Protein AF-A0AAW4WF00-F1 (afdb_monomer)

Solvent-accessible surface area (backbone atoms only — not comparable to full-atom values): 4649 Å² total; per-residue (Å²): 136,89,58,90,92,61,79,47,70,44,78,46,80,48,76,37,79,68,97,69,81,74,60,66,78,51,49,62,57,51,52,50,52,49,32,71,76,74,43,89,71,80,66,50,76,43,80,36,71,40,82,46,59,90,86,49,89,81,46,62,47,63,52,47,51,55,51,64,74,74,105

Secondary structure (DSSP, 8-state):
---TT--EEEEEEEEESSS--TTGGGHHHHHHHHHHHH-S--EEEEEEEEE--TT-TT-HHHHHHHHHHH-

Sequence (71 aa):
MVIAGTINRVAFYCRVNHRDRDYEKYLDDVMRCLEEEYGKQKWDLQIFFEEASGADPNRKEFNRLKAEIAA

Foldseek 3Di:
DDDPPDAAEDEAEEEAQDDDPPCVVCVVVVVVVCCVPVNDDHYRYHYQYDNDDPPDPPTPSVVVVVVVVVD

Mean predicted aligned error: 7.3 Å

Structure (mmCIF, N/CA/C/O backbone):
data_AF-A0AAW4WF00-F1
#
_entry.id   AF-A0AAW4WF00-F1
#
loop_
_atom_site.group_PDB
_atom_site.id
_atom_site.type_symbol
_atom_site.label_atom_id
_atom_site.label_alt_id
_atom_site.label_comp_id
_atom_site.label_asym_id
_atom_site.label_entity_id
_atom_site.label_seq_id
_atom_site.pdbx_PDB_ins_code
_atom_site.Cartn_x
_atom_site.Cartn_y
_atom_site.Cartn_z
_atom_site.occupancy
_atom_site.B_iso_or_equiv
_atom_site.auth_seq_id
_atom_site.auth_comp_id
_atom_site.auth_asym_id
_atom_site.auth_atom_id
_atom_site.pdbx_PDB_model_num
ATOM 1 N N . MET A 1 1 ? -16.053 6.572 9.053 1.00 39.78 1 MET A N 1
ATOM 2 C CA . MET A 1 1 ? -16.874 5.871 10.067 1.00 39.78 1 MET A CA 1
ATOM 3 C C . MET A 1 1 ? -16.026 4.748 10.644 1.00 39.78 1 MET A C 1
ATOM 5 O O . MET A 1 1 ? -15.748 3.806 9.921 1.00 39.78 1 MET A O 1
ATOM 9 N N . VAL A 1 2 ? -15.546 4.879 11.884 1.00 47.59 2 VAL A N 1
ATOM 10 C CA . VAL A 1 2 ? -14.728 3.850 12.553 1.00 47.59 2 VAL A CA 1
ATOM 11 C C . VAL A 1 2 ? -15.673 2.936 13.324 1.00 47.59 2 VAL A C 1
ATOM 13 O O . VAL A 1 2 ? -16.311 3.373 14.280 1.00 47.59 2 VAL A O 1
ATOM 16 N N . ILE A 1 3 ? -15.822 1.691 12.876 1.00 54.25 3 ILE A N 1
ATOM 17 C CA . ILE A 1 3 ? -16.671 0.697 13.540 1.00 54.25 3 ILE A CA 1
ATOM 18 C C . ILE A 1 3 ? -15.806 -0.036 14.567 1.00 54.25 3 ILE A C 1
ATOM 20 O O . ILE A 1 3 ? -14.850 -0.723 14.202 1.00 54.25 3 ILE A O 1
ATOM 24 N N . ALA A 1 4 ? -16.126 0.112 15.854 1.00 44.06 4 ALA A N 1
ATOM 25 C CA . ALA A 1 4 ? -15.424 -0.576 16.935 1.00 44.06 4 ALA A CA 1
ATOM 26 C C . ALA A 1 4 ? -15.406 -2.099 16.691 1.00 44.06 4 ALA A C 1
ATOM 28 O O . ALA A 1 4 ? -16.451 -2.707 16.476 1.00 44.06 4 ALA A O 1
ATOM 29 N N . GLY A 1 5 ? -14.211 -2.700 16.693 1.00 57.53 5 GLY A N 1
ATOM 30 C CA . GLY A 1 5 ? -13.993 -4.122 16.384 1.00 57.53 5 GLY A CA 1
ATOM 31 C C . GLY A 1 5 ? -13.494 -4.407 14.962 1.00 57.53 5 GLY A C 1
ATOM 32 O O . GLY A 1 5 ? -13.064 -5.524 14.692 1.00 57.53 5 GLY A O 1
ATOM 33 N N . THR A 1 6 ? -13.479 -3.406 14.076 1.00 63.12 6 THR A N 1
ATOM 34 C CA . THR A 1 6 ? -12.898 -3.532 12.730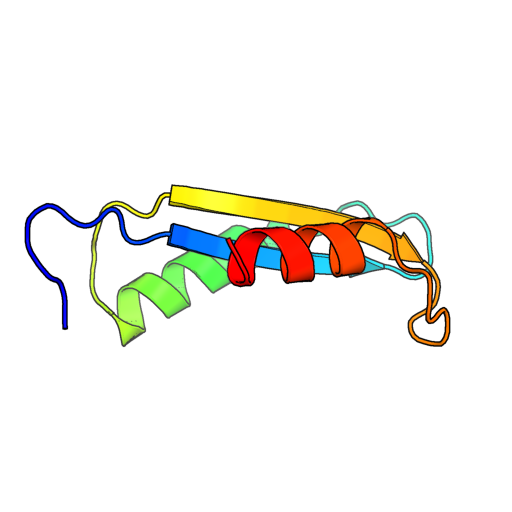 1.00 63.12 6 THR A CA 1
ATOM 35 C C . THR A 1 6 ? -11.477 -2.974 12.740 1.00 63.12 6 THR A C 1
ATOM 37 O O . THR A 1 6 ? -11.262 -1.822 13.114 1.00 63.12 6 THR A O 1
ATOM 40 N N . ILE A 1 7 ? -10.491 -3.789 12.356 1.00 69.12 7 ILE A N 1
ATOM 41 C CA . ILE A 1 7 ? -9.125 -3.310 12.114 1.00 69.12 7 ILE A CA 1
ATOM 42 C C . ILE A 1 7 ? -9.175 -2.429 10.866 1.00 69.12 7 ILE A C 1
ATOM 44 O O . ILE A 1 7 ? -9.565 -2.903 9.799 1.00 69.12 7 ILE A O 1
ATOM 48 N N . ASN A 1 8 ? -8.790 -1.159 10.991 1.00 74.44 8 ASN A N 1
ATOM 49 C CA . ASN A 1 8 ? -8.675 -0.274 9.840 1.00 74.44 8 ASN A CA 1
ATOM 50 C C . ASN A 1 8 ? -7.423 -0.676 9.051 1.00 74.44 8 ASN A C 1
ATOM 52 O O . ASN A 1 8 ? -6.304 -0.311 9.415 1.00 74.44 8 ASN A O 1
ATOM 56 N N . ARG A 1 9 ? -7.615 -1.497 8.016 1.00 81.25 9 ARG A N 1
ATOM 57 C CA . ARG A 1 9 ? -6.535 -1.949 7.136 1.00 81.25 9 ARG A CA 1
ATOM 58 C C . ARG A 1 9 ? -6.273 -0.902 6.067 1.00 81.25 9 ARG A C 1
ATOM 60 O O . ARG A 1 9 ? -7.213 -0.379 5.470 1.00 81.25 9 ARG A O 1
ATOM 67 N N . VAL A 1 10 ? -5.003 -0.628 5.813 1.00 83.56 10 VAL A N 1
ATOM 68 C CA . VAL A 1 10 ? -4.560 0.248 4.729 1.00 83.56 10 VAL A CA 1
ATOM 69 C C . VAL A 1 10 ? -3.508 -0.494 3.929 1.00 83.56 10 VAL A C 1
ATOM 71 O O . VAL A 1 10 ? -2.563 -1.038 4.490 1.00 83.56 10 VAL A O 1
ATOM 74 N N . ALA A 1 11 ? -3.664 -0.494 2.610 1.00 86.31 11 ALA A N 1
ATOM 75 C CA . ALA A 1 11 ? -2.669 -1.024 1.697 1.00 86.31 11 ALA A CA 1
ATOM 76 C C . ALA A 1 11 ? -1.960 0.129 0.978 1.00 86.31 11 ALA A C 1
ATOM 78 O O . ALA A 1 11 ? -2.609 0.965 0.349 1.00 86.31 11 ALA A O 1
AT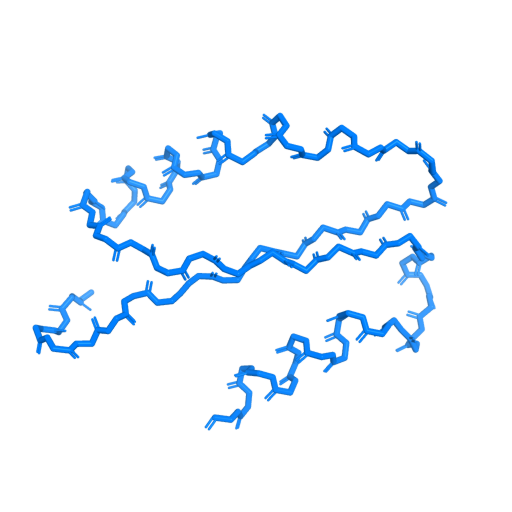OM 79 N N . PHE A 1 12 ? -0.631 0.157 1.042 1.00 85.12 12 PHE A N 1
ATOM 80 C CA . PHE A 1 12 ? 0.200 1.091 0.295 1.00 85.12 12 PHE A CA 1
ATOM 81 C C . PHE A 1 12 ? 0.853 0.377 -0.883 1.00 85.12 12 PHE A C 1
ATOM 83 O O . PHE A 1 12 ? 1.630 -0.555 -0.695 1.00 85.12 12 PHE A O 1
ATOM 90 N N . TYR A 1 13 ? 0.542 0.814 -2.101 1.00 87.00 13 TYR A N 1
ATOM 91 C CA . TYR A 1 13 ? 1.110 0.251 -3.322 1.00 87.00 13 TYR A CA 1
ATOM 92 C C . 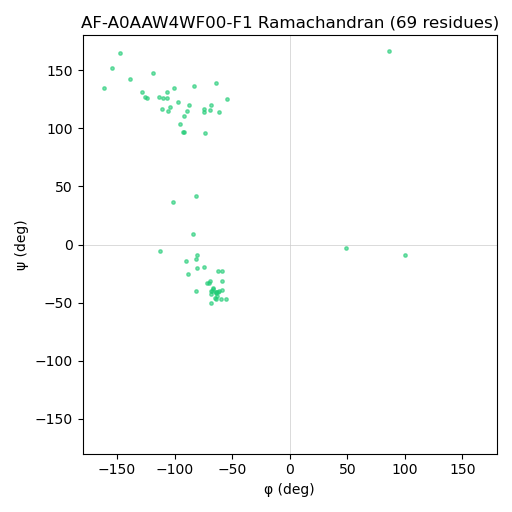TYR A 1 13 ? 2.147 1.192 -3.921 1.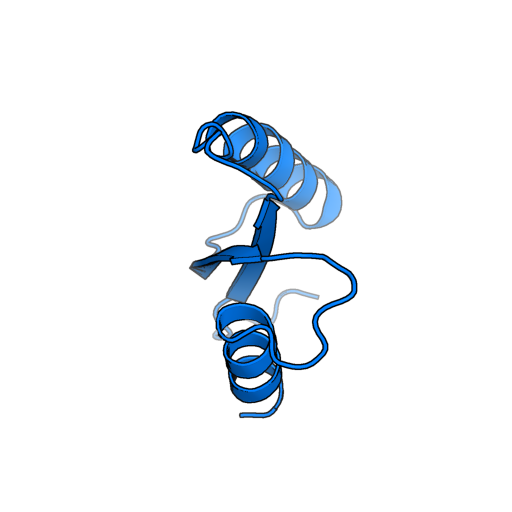00 87.00 13 TYR A C 1
ATOM 94 O O . TYR A 1 13 ? 1.816 2.278 -4.400 1.00 87.00 13 TYR A O 1
ATOM 102 N N . CYS A 1 14 ? 3.400 0.752 -3.937 1.00 84.56 14 CYS A N 1
ATOM 103 C CA . CYS A 1 14 ? 4.506 1.471 -4.541 1.00 84.56 14 CYS A CA 1
ATOM 104 C C . CYS A 1 14 ? 5.030 0.701 -5.758 1.00 84.56 14 CYS A C 1
ATOM 106 O O . CYS A 1 14 ? 5.382 -0.475 -5.674 1.00 84.56 14 CYS A O 1
ATOM 108 N N . ARG A 1 15 ? 5.114 1.390 -6.899 1.00 85.19 15 ARG A N 1
ATOM 109 C CA . ARG A 1 15 ? 5.720 0.855 -8.121 1.00 85.19 15 ARG A CA 1
ATOM 110 C C . ARG A 1 15 ? 6.830 1.776 -8.591 1.00 85.19 15 ARG A C 1
ATOM 112 O O . ARG A 1 15 ? 6.583 2.959 -8.840 1.00 85.19 15 ARG A O 1
ATOM 119 N N . VAL A 1 16 ? 8.012 1.204 -8.789 1.00 81.75 16 VAL A N 1
ATOM 120 C CA . VAL A 1 16 ? 9.193 1.897 -9.310 1.00 81.75 16 VAL A CA 1
ATOM 121 C C . VAL A 1 16 ? 9.644 1.273 -10.629 1.00 81.75 16 VAL A C 1
ATOM 123 O O . VAL A 1 16 ? 9.480 0.078 -10.849 1.00 81.75 16 VAL A O 1
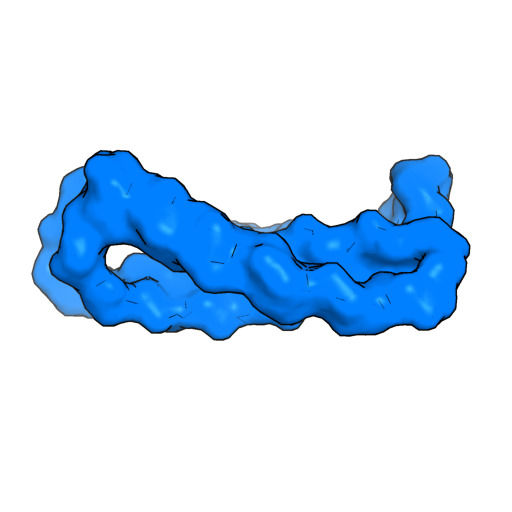ATOM 126 N N . ASN A 1 17 ? 10.194 2.089 -11.531 1.00 75.06 17 ASN A N 1
ATOM 127 C CA . ASN A 1 17 ? 10.664 1.607 -12.834 1.00 75.06 17 ASN A CA 1
ATOM 128 C C . ASN A 1 17 ? 12.126 1.123 -12.797 1.00 75.06 17 ASN A C 1
ATOM 130 O O . ASN A 1 17 ? 12.487 0.304 -13.636 1.00 75.06 17 ASN A O 1
ATOM 134 N N . HIS A 1 18 ? 12.963 1.620 -11.873 1.00 69.31 18 HIS A N 1
ATOM 135 C CA . HIS A 1 18 ? 14.304 1.080 -11.643 1.00 69.31 18 HIS A CA 1
ATOM 136 C C . HIS A 1 18 ? 14.885 1.492 -10.279 1.00 69.31 18 HIS A C 1
ATOM 138 O O . HIS A 1 18 ? 14.836 2.670 -9.933 1.00 69.31 18 HIS A O 1
ATOM 144 N N . ARG A 1 19 ? 15.467 0.513 -9.567 1.00 61.41 19 ARG A N 1
ATOM 145 C CA . ARG A 1 19 ? 16.529 0.578 -8.534 1.00 61.41 19 ARG A CA 1
ATOM 146 C C . ARG A 1 19 ? 16.480 1.558 -7.355 1.00 61.41 19 ARG A C 1
ATOM 148 O O . ARG A 1 19 ? 17.363 1.447 -6.507 1.00 61.41 19 ARG A O 1
ATOM 155 N N . ASP A 1 20 ? 15.503 2.446 -7.242 1.00 60.97 20 ASP A N 1
ATOM 156 C CA . ASP A 1 20 ? 15.405 3.332 -6.082 1.00 60.97 20 ASP A CA 1
ATOM 157 C C . ASP A 1 20 ? 14.443 2.735 -5.046 1.00 60.97 20 ASP A C 1
ATOM 159 O O . ASP A 1 20 ? 13.225 2.715 -5.228 1.00 60.97 20 ASP A O 1
ATOM 163 N N . ARG A 1 21 ? 15.016 2.166 -3.978 1.00 63.66 21 ARG A N 1
ATOM 164 C CA . ARG A 1 21 ? 14.280 1.587 -2.837 1.00 63.66 21 ARG A CA 1
ATOM 165 C C . ARG A 1 21 ? 13.890 2.636 -1.797 1.00 63.66 21 ARG A C 1
ATOM 167 O O . ARG A 1 21 ? 13.420 2.284 -0.724 1.00 63.66 21 ARG A O 1
ATOM 174 N N . ASP A 1 22 ? 14.067 3.913 -2.101 1.00 73.38 22 ASP A N 1
ATOM 175 C CA . ASP A 1 22 ? 13.817 5.009 -1.173 1.00 73.38 22 ASP A CA 1
ATOM 176 C C . ASP A 1 22 ? 12.322 5.377 -1.098 1.00 73.38 22 ASP A C 1
ATOM 178 O O . ASP A 1 22 ? 11.951 6.545 -1.143 1.00 73.38 22 ASP A O 1
ATOM 182 N N . TYR A 1 23 ? 11.428 4.379 -1.066 1.00 72.62 23 TYR A N 1
ATOM 183 C CA . TYR A 1 23 ? 9.986 4.612 -0.921 1.00 72.62 23 TYR A CA 1
ATOM 184 C C . TYR A 1 23 ? 9.585 4.857 0.536 1.00 72.62 23 TYR A C 1
ATOM 186 O O . TYR A 1 23 ? 8.528 5.433 0.789 1.00 72.62 23 TYR A O 1
ATOM 194 N N . GLU A 1 24 ? 10.424 4.436 1.486 1.00 76.69 24 GLU A N 1
ATOM 195 C CA . GLU A 1 24 ? 10.184 4.607 2.920 1.00 76.69 24 GLU A CA 1
ATOM 196 C C . GLU A 1 24 ? 10.027 6.084 3.295 1.00 76.69 24 GLU A C 1
ATOM 198 O O . GLU A 1 24 ? 9.193 6.407 4.136 1.00 76.69 24 GLU A O 1
ATOM 203 N N . LYS A 1 25 ? 10.705 6.995 2.581 1.00 82.00 25 LYS A N 1
ATOM 204 C CA . LYS A 1 25 ? 10.560 8.446 2.781 1.00 82.00 25 LYS A CA 1
ATOM 205 C C . LYS A 1 25 ? 9.140 8.974 2.575 1.00 82.00 25 LYS A C 1
ATOM 207 O O . LYS A 1 25 ? 8.819 10.045 3.069 1.00 82.00 25 LYS A O 1
ATOM 212 N N . TYR A 1 26 ? 8.303 8.253 1.827 1.00 78.06 26 TYR A N 1
ATOM 213 C CA . TYR A 1 26 ? 6.915 8.645 1.589 1.00 78.06 26 TYR A CA 1
ATOM 214 C C . TYR A 1 26 ? 5.957 8.080 2.640 1.00 78.06 26 TYR A C 1
ATOM 216 O O . TYR A 1 26 ? 4.818 8.532 2.716 1.00 78.06 26 TYR A O 1
ATOM 224 N N . LEU A 1 27 ? 6.383 7.099 3.444 1.00 81.19 27 LEU A N 1
ATOM 225 C CA . LEU A 1 27 ? 5.503 6.444 4.412 1.00 81.19 27 LEU A CA 1
ATOM 226 C C . LEU A 1 27 ? 5.091 7.399 5.534 1.00 81.19 27 LEU A C 1
ATOM 228 O O . LEU A 1 27 ? 3.919 7.414 5.899 1.00 81.19 27 LEU A O 1
ATOM 232 N N . ASP A 1 28 ? 6.010 8.232 6.024 1.00 84.50 28 ASP A N 1
ATOM 233 C CA . ASP A 1 28 ? 5.716 9.201 7.087 1.00 84.50 28 ASP A CA 1
ATOM 234 C C . ASP A 1 28 ? 4.677 10.239 6.643 1.00 84.50 28 ASP A C 1
ATOM 236 O O . ASP A 1 28 ? 3.715 10.513 7.363 1.00 84.50 28 ASP A O 1
ATOM 240 N N . ASP A 1 29 ? 4.824 10.772 5.426 1.00 85.94 29 ASP A N 1
ATOM 241 C CA . ASP A 1 29 ? 3.867 11.721 4.855 1.00 85.94 29 ASP A CA 1
ATOM 242 C C . ASP A 1 29 ? 2.492 11.072 4.640 1.00 85.94 29 ASP A C 1
ATOM 244 O O . ASP A 1 29 ? 1.467 11.681 4.948 1.00 85.94 29 ASP A O 1
ATOM 248 N N . VAL A 1 30 ? 2.457 9.823 4.167 1.00 81.88 30 VAL A N 1
ATOM 249 C CA . VAL A 1 30 ? 1.213 9.063 3.964 1.00 81.88 30 VAL A CA 1
ATOM 250 C C . VAL A 1 30 ? 0.511 8.798 5.291 1.00 81.88 30 VAL A C 1
ATOM 252 O O . VAL A 1 30 ? -0.695 9.020 5.394 1.00 81.88 30 VAL A O 1
ATOM 255 N N . MET A 1 31 ? 1.247 8.369 6.318 1.00 82.81 31 MET A N 1
ATOM 256 C CA . MET A 1 31 ? 0.683 8.161 7.650 1.00 82.81 31 MET A CA 1
ATOM 257 C C . MET A 1 31 ? 0.144 9.467 8.230 1.00 82.81 31 MET A C 1
ATOM 259 O O . MET A 1 31 ? -0.960 9.471 8.772 1.00 82.81 31 MET A O 1
ATOM 263 N N . ARG A 1 32 ? 0.856 10.588 8.050 1.00 88.00 32 ARG A N 1
ATOM 264 C CA . ARG A 1 32 ? 0.362 11.908 8.461 1.00 88.00 32 ARG A CA 1
ATOM 265 C C . ARG A 1 32 ? -0.942 12.269 7.749 1.00 88.00 32 ARG A C 1
ATOM 267 O O . ARG A 1 32 ? -1.888 12.661 8.420 1.00 88.00 32 ARG A O 1
ATOM 274 N N . CYS A 1 33 ? -1.029 12.092 6.430 1.00 86.12 33 CYS A N 1
ATOM 275 C CA . CYS A 1 33 ? -2.263 12.362 5.686 1.00 86.12 33 CYS A CA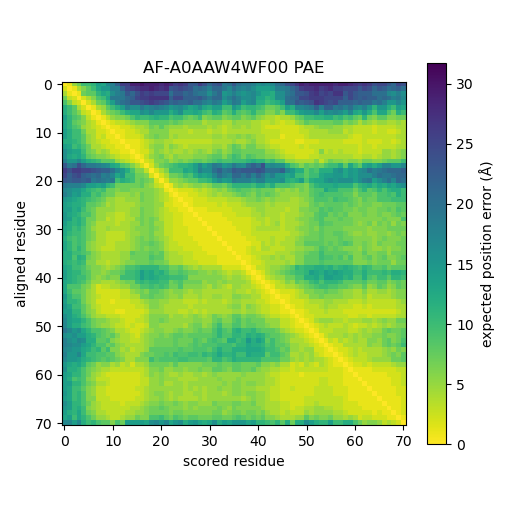 1
ATOM 276 C C . CYS A 1 33 ? -3.432 11.481 6.155 1.00 86.12 33 CYS A C 1
ATOM 278 O O . CYS A 1 33 ? -4.548 11.973 6.306 1.00 86.12 33 CYS A O 1
ATOM 280 N N . LEU A 1 34 ? -3.182 10.199 6.444 1.00 83.31 34 LEU A N 1
ATOM 281 C CA . LEU A 1 34 ? -4.203 9.294 6.982 1.00 83.31 34 LEU A CA 1
ATOM 282 C C . LEU A 1 34 ? -4.684 9.734 8.370 1.00 83.31 34 LEU A C 1
ATOM 284 O O . LEU A 1 34 ? -5.883 9.692 8.645 1.00 83.31 34 LEU A O 1
ATOM 288 N N . GLU A 1 35 ? -3.769 10.170 9.238 1.00 85.62 35 GLU A N 1
ATOM 289 C CA . GLU A 1 35 ? -4.119 10.714 10.552 1.00 85.62 35 GLU A CA 1
ATOM 290 C C . GLU A 1 35 ? -4.887 12.039 10.460 1.00 85.62 35 GLU A C 1
ATOM 292 O O . GLU A 1 35 ? -5.797 12.262 11.257 1.00 85.62 35 GLU A O 1
ATOM 297 N N . GLU A 1 36 ? -4.545 12.914 9.514 1.00 88.19 36 GLU A N 1
ATOM 298 C CA . GLU A 1 36 ? -5.235 14.192 9.298 1.00 88.19 36 GLU A CA 1
ATOM 299 C C . GLU A 1 36 ? -6.661 13.993 8.767 1.00 88.19 36 GLU A C 1
ATOM 301 O O . GLU A 1 36 ? -7.589 14.650 9.237 1.00 88.19 36 GLU A O 1
ATOM 306 N N . GLU A 1 37 ? -6.854 13.076 7.816 1.00 86.12 37 GLU A N 1
ATOM 307 C CA . GLU A 1 37 ? -8.147 12.865 7.156 1.00 86.12 37 GLU A CA 1
ATOM 308 C C . GLU A 1 37 ? -9.103 11.988 7.981 1.00 86.12 37 GLU A C 1
ATOM 310 O O . GLU A 1 37 ? -10.301 12.269 8.064 1.00 86.12 37 GLU A O 1
ATOM 315 N N . TYR A 1 38 ? -8.585 10.938 8.623 1.00 82.81 38 TYR A N 1
ATOM 316 C CA . TYR A 1 38 ? -9.400 9.936 9.321 1.00 82.81 38 TYR A CA 1
ATOM 317 C C . TYR A 1 38 ? -9.220 9.947 10.844 1.00 82.81 38 TYR A C 1
ATOM 319 O O . TYR A 1 38 ? -9.956 9.255 11.553 1.00 82.81 38 TYR A O 1
ATOM 327 N N . GLY A 1 39 ? -8.289 10.751 11.361 1.00 82.62 39 GLY A N 1
ATOM 328 C CA . GLY A 1 39 ? -7.949 10.814 12.777 1.00 82.62 39 GLY A CA 1
ATOM 329 C C . GLY A 1 39 ? -6.903 9.778 13.195 1.00 82.62 39 GLY A C 1
ATOM 330 O O . GLY A 1 39 ? -6.603 8.807 12.496 1.00 82.62 39 GLY A O 1
ATOM 331 N N . LYS A 1 40 ? -6.347 9.970 14.395 1.00 80.12 40 LYS A N 1
ATOM 332 C CA . LYS A 1 40 ? -5.388 9.031 14.991 1.00 80.12 40 LYS A CA 1
ATOM 333 C C . LYS A 1 40 ? -6.075 7.727 15.377 1.00 80.12 40 LYS A C 1
ATOM 335 O O . LYS A 1 40 ? -6.896 7.695 16.293 1.00 80.12 40 LYS A O 1
ATOM 340 N N . GLN A 1 41 ? -5.682 6.641 14.722 1.00 77.94 41 GLN A N 1
ATOM 341 C CA . GLN A 1 41 ? -6.166 5.294 15.006 1.00 77.94 41 GLN A CA 1
ATOM 342 C C . GLN A 1 41 ? -5.082 4.247 14.747 1.00 77.94 41 GLN A C 1
ATOM 344 O O . GLN A 1 41 ? -4.065 4.524 14.117 1.00 77.94 41 GLN A O 1
ATOM 349 N N . LYS A 1 42 ? -5.286 3.028 15.257 1.00 77.88 42 LYS A N 1
ATOM 350 C CA . LYS A 1 42 ? -4.409 1.900 14.929 1.00 77.88 42 LYS A CA 1
ATOM 351 C C . LYS A 1 42 ? -4.727 1.432 13.512 1.00 77.88 42 LYS A C 1
ATOM 353 O O . LYS A 1 42 ? -5.828 0.936 13.267 1.00 77.88 42 LYS A O 1
ATOM 358 N N . TRP A 1 43 ? -3.761 1.602 12.621 1.00 80.00 43 TRP A N 1
ATOM 359 C CA . TRP A 1 43 ? -3.814 1.130 11.246 1.00 80.00 43 TRP A CA 1
ATOM 360 C C . TRP A 1 43 ? -3.017 -0.161 11.112 1.00 80.00 43 TRP A C 1
ATOM 362 O O . TRP A 1 43 ? -1.902 -0.256 11.625 1.00 80.00 43 TRP A O 1
ATOM 372 N N . ASP A 1 44 ? -3.585 -1.143 10.423 1.00 83.00 44 ASP A N 1
ATOM 373 C CA . ASP A 1 44 ? -2.836 -2.309 9.959 1.00 83.00 44 ASP A CA 1
ATOM 374 C C . ASP A 1 44 ? -2.349 -2.010 8.541 1.00 83.00 44 ASP A C 1
ATOM 376 O O . ASP A 1 44 ? -3.123 -2.067 7.581 1.00 83.00 44 ASP A O 1
ATOM 380 N N . LEU A 1 45 ? -1.097 -1.553 8.447 1.00 81.69 45 LEU A N 1
ATOM 381 C CA . LEU A 1 45 ? -0.487 -1.132 7.192 1.00 81.69 45 LEU A CA 1
ATOM 382 C C . LEU A 1 45 ? 0.156 -2.331 6.493 1.00 81.69 45 LEU A C 1
ATOM 384 O O . LEU A 1 45 ? 1.113 -2.919 6.993 1.00 81.69 45 LEU A O 1
ATOM 388 N N . GLN A 1 46 ? -0.309 -2.618 5.284 1.00 86.69 46 GLN A N 1
ATOM 389 C CA . GLN A 1 46 ? 0.330 -3.552 4.367 1.00 86.69 46 GLN A CA 1
ATOM 390 C C . GLN A 1 46 ? 1.011 -2.783 3.238 1.00 86.69 46 GLN A C 1
ATOM 392 O O . GLN A 1 46 ? 0.409 -1.913 2.613 1.00 86.69 46 GLN A O 1
ATOM 397 N N . ILE A 1 47 ? 2.268 -3.113 2.951 1.00 85.19 47 ILE A N 1
ATOM 398 C CA . ILE A 1 47 ? 3.043 -2.461 1.893 1.00 85.19 47 ILE A CA 1
ATOM 399 C C . ILE A 1 47 ? 3.256 -3.455 0.752 1.00 85.19 47 ILE A C 1
ATOM 401 O O . ILE A 1 47 ? 3.785 -4.546 0.956 1.00 85.19 47 ILE A O 1
ATOM 405 N N . PHE A 1 48 ? 2.871 -3.048 -0.454 1.00 86.25 48 PHE A N 1
ATOM 406 C CA . PHE A 1 48 ? 3.068 -3.766 -1.706 1.00 86.25 48 PHE A CA 1
ATOM 407 C C . PHE A 1 48 ? 4.081 -2.992 -2.542 1.00 86.25 48 PHE A C 1
ATOM 409 O O . PHE A 1 48 ? 3.824 -1.851 -2.930 1.00 86.25 48 PHE A O 1
ATOM 416 N N . PHE A 1 49 ? 5.232 -3.598 -2.819 1.00 83.12 49 PHE A N 1
ATOM 417 C CA . PHE A 1 49 ? 6.302 -2.955 -3.574 1.00 83.12 49 PHE A CA 1
ATOM 418 C C . PHE A 1 49 ? 6.715 -3.803 -4.767 1.00 83.12 49 PHE A C 1
ATOM 420 O O . PHE A 1 49 ? 7.112 -4.955 -4.599 1.00 83.12 49 PHE A O 1
ATOM 427 N N . GLU A 1 50 ? 6.719 -3.215 -5.962 1.00 85.06 50 GLU A N 1
ATOM 428 C CA . GLU A 1 50 ? 7.282 -3.880 -7.133 1.00 85.06 50 GLU A CA 1
ATOM 429 C C . GLU A 1 50 ? 8.109 -2.965 -8.039 1.00 85.06 50 GLU A C 1
ATOM 431 O O . GLU A 1 50 ? 7.779 -1.802 -8.289 1.00 85.06 50 GLU A O 1
ATOM 436 N N . GLU A 1 51 ? 9.188 -3.542 -8.569 1.00 85.06 51 GLU A N 1
ATOM 437 C CA . GLU A 1 51 ? 9.973 -2.969 -9.657 1.00 85.06 51 GLU A CA 1
ATOM 438 C C . GLU A 1 51 ? 9.424 -3.503 -10.982 1.00 85.06 51 GLU A C 1
ATOM 440 O O . GLU A 1 51 ? 9.729 -4.622 -11.397 1.00 85.06 51 GLU A O 1
ATOM 445 N N . ALA A 1 52 ? 8.556 -2.720 -11.616 1.00 81.81 52 ALA A N 1
ATOM 446 C CA . ALA A 1 52 ? 7.889 -3.100 -12.852 1.00 81.81 52 ALA A CA 1
ATOM 447 C C . ALA A 1 52 ? 7.491 -1.865 -13.661 1.00 81.81 52 ALA A C 1
ATOM 449 O O . ALA A 1 52 ? 7.188 -0.800 -13.117 1.00 81.81 52 ALA A O 1
ATOM 450 N N . SER A 1 53 ? 7.428 -2.023 -14.983 1.00 79.38 53 SER A N 1
ATOM 451 C CA . SER A 1 53 ? 6.871 -0.992 -15.857 1.00 79.38 53 SER A CA 1
ATOM 452 C C . SER A 1 53 ? 5.388 -0.782 -15.550 1.00 79.38 53 SER A C 1
ATOM 454 O O . SER A 1 53 ? 4.631 -1.737 -15.396 1.00 79.38 53 SER A O 1
ATOM 456 N N . GLY A 1 54 ? 4.931 0.473 -15.535 1.00 79.94 54 GLY A N 1
ATOM 457 C CA . GLY A 1 54 ? 3.500 0.778 -15.409 1.00 79.94 54 GLY A CA 1
ATOM 458 C C . GLY A 1 54 ? 2.656 0.244 -16.576 1.00 79.94 54 GLY A C 1
ATOM 459 O O . GLY A 1 54 ? 1.461 0.016 -16.407 1.00 79.94 54 GLY A O 1
ATOM 460 N N . ALA A 1 55 ? 3.284 0.012 -17.734 1.00 83.25 55 ALA A N 1
ATOM 461 C CA . ALA A 1 55 ? 2.646 -0.589 -18.901 1.00 83.25 55 ALA A CA 1
ATOM 462 C C . ALA A 1 55 ? 2.557 -2.122 -18.820 1.00 83.25 55 ALA A C 1
ATOM 464 O O . ALA A 1 55 ? 1.900 -2.721 -19.666 1.00 83.25 55 ALA A O 1
ATOM 465 N N . ASP A 1 56 ? 3.202 -2.758 -17.835 1.00 82.94 56 ASP A N 1
ATOM 466 C CA . ASP A 1 56 ? 3.096 -4.200 -17.632 1.00 82.94 56 ASP A CA 1
ATOM 467 C C . ASP A 1 56 ? 1.726 -4.539 -17.007 1.00 82.94 56 ASP A C 1
ATOM 469 O O . ASP A 1 56 ? 1.422 -4.099 -15.886 1.00 82.94 56 ASP A O 1
ATOM 473 N N . PRO A 1 57 ? 0.859 -5.295 -17.708 1.00 80.19 57 PRO A N 1
ATOM 474 C CA . PRO A 1 57 ? -0.420 -5.725 -17.158 1.00 80.19 57 PRO A CA 1
ATOM 475 C C . PRO A 1 57 ? -0.272 -6.845 -16.111 1.00 80.19 57 PRO A C 1
ATOM 477 O O . PRO A 1 57 ? -1.178 -7.031 -15.299 1.00 80.19 57 PRO A O 1
ATOM 480 N N . ASN A 1 58 ? 0.857 -7.562 -16.085 1.00 86.12 58 ASN A N 1
ATOM 481 C CA . ASN A 1 58 ? 1.119 -8.719 -15.222 1.00 86.12 58 ASN A CA 1
ATOM 482 C C . ASN A 1 58 ? 1.991 -8.386 -14.000 1.00 86.12 58 ASN A C 1
ATOM 484 O O . ASN A 1 58 ? 2.775 -9.205 -13.517 1.00 86.12 58 ASN A O 1
ATOM 488 N N . ARG A 1 59 ? 1.779 -7.192 -13.452 1.00 88.25 59 ARG A N 1
ATOM 489 C CA . ARG A 1 59 ? 2.363 -6.713 -12.197 1.00 88.25 59 ARG A CA 1
ATOM 490 C C . ARG A 1 59 ? 1.942 -7.574 -11.004 1.00 88.25 59 ARG A C 1
ATOM 492 O O . ARG A 1 59 ? 0.757 -7.658 -10.673 1.00 88.25 59 ARG A O 1
ATOM 499 N N . LYS A 1 60 ? 2.906 -8.268 -10.392 1.00 89.06 60 LYS A N 1
ATOM 500 C CA . LYS A 1 60 ? 2.654 -9.338 -9.410 1.00 89.06 60 LYS A CA 1
ATOM 501 C C . LYS A 1 60 ? 2.067 -8.796 -8.116 1.00 89.06 60 LYS A C 1
ATOM 503 O O . LYS A 1 60 ? 1.031 -9.292 -7.677 1.00 89.06 60 LYS A O 1
ATOM 508 N N . GLU A 1 61 ? 2.687 -7.768 -7.545 1.00 89.38 61 GLU A N 1
ATOM 509 C CA . GLU A 1 61 ? 2.220 -7.188 -6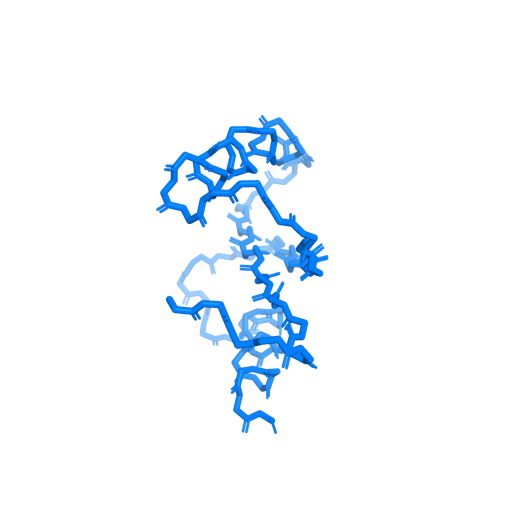.283 1.00 89.38 61 GLU A CA 1
ATOM 510 C C . GLU A 1 61 ? 0.906 -6.434 -6.477 1.00 89.38 61 GLU A C 1
ATOM 512 O O . GLU A 1 61 ? 0.023 -6.511 -5.630 1.00 89.38 61 GLU A O 1
ATOM 517 N N . PHE A 1 62 ? 0.702 -5.808 -7.637 1.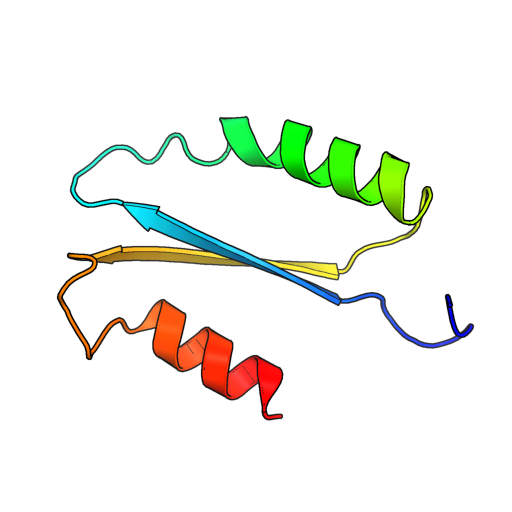00 88.94 62 PHE A N 1
ATOM 518 C CA . PHE A 1 62 ? -0.590 -5.226 -7.987 1.00 88.94 62 PHE A CA 1
ATOM 519 C C . PHE A 1 62 ? -1.696 -6.279 -8.108 1.00 88.94 62 PHE A C 1
ATOM 521 O O . PHE A 1 62 ? -2.827 -6.063 -7.672 1.00 88.94 62 PHE A O 1
ATOM 528 N N . ASN A 1 63 ? -1.395 -7.432 -8.707 1.00 90.44 63 ASN A N 1
ATOM 529 C CA . ASN A 1 63 ? -2.340 -8.542 -8.798 1.00 90.44 63 ASN A CA 1
ATOM 530 C C . ASN A 1 63 ? -2.651 -9.136 -7.422 1.00 90.44 63 ASN A C 1
ATOM 532 O O . ASN A 1 63 ? -3.812 -9.438 -7.147 1.00 90.44 63 ASN A O 1
ATOM 536 N N . ARG A 1 64 ? -1.649 -9.231 -6.546 1.00 90.44 64 ARG A N 1
ATOM 537 C CA . ARG A 1 64 ? -1.832 -9.648 -5.157 1.00 90.44 64 ARG A CA 1
ATOM 538 C C . ARG A 1 64 ? -2.694 -8.658 -4.373 1.00 90.44 64 ARG A C 1
ATOM 540 O O . ARG A 1 64 ? -3.650 -9.087 -3.741 1.00 90.44 64 ARG A O 1
ATOM 547 N N . LEU A 1 65 ? -2.432 -7.356 -4.484 1.00 90.12 65 LEU A N 1
ATOM 548 C CA . LEU A 1 65 ? -3.258 -6.311 -3.873 1.00 90.12 65 LEU A CA 1
ATOM 549 C C . LEU A 1 65 ? -4.724 -6.426 -4.306 1.00 90.12 65 LEU A C 1
ATOM 551 O O . LEU A 1 65 ? -5.623 -6.390 -3.472 1.00 90.12 65 LEU A O 1
ATOM 555 N N . LYS A 1 66 ? -4.977 -6.606 -5.609 1.00 89.56 66 LYS A N 1
ATOM 556 C CA . LYS A 1 66 ? -6.340 -6.811 -6.124 1.00 89.56 66 LYS A CA 1
ATOM 557 C C . LYS A 1 66 ? -7.011 -8.042 -5.508 1.00 89.56 66 LYS A C 1
ATOM 559 O O . LYS A 1 66 ? -8.199 -7.983 -5.212 1.00 89.56 66 LYS A O 1
ATOM 564 N N . ALA A 1 67 ? -6.267 -9.130 -5.310 1.00 88.94 67 ALA A N 1
ATOM 565 C CA . ALA A 1 67 ? -6.783 -10.328 -4.656 1.00 88.94 67 ALA A CA 1
ATOM 566 C C . ALA A 1 67 ? -7.073 -10.099 -3.161 1.00 88.94 67 ALA A C 1
ATOM 568 O O . ALA A 1 67 ? -8.107 -10.551 -2.688 1.00 88.94 67 ALA A O 1
ATOM 569 N N . GLU A 1 68 ? -6.214 -9.369 -2.438 1.00 86.44 68 GLU A N 1
ATOM 570 C CA . GLU A 1 68 ? -6.417 -9.061 -1.010 1.00 86.44 68 GLU A CA 1
ATOM 571 C C . GLU A 1 68 ? -7.589 -8.096 -0.767 1.00 86.44 68 GLU A C 1
ATOM 573 O O . GLU A 1 68 ? -8.266 -8.217 0.245 1.00 86.44 68 GLU A O 1
ATOM 578 N N . ILE A 1 69 ? -7.881 -7.181 -1.700 1.00 84.50 69 ILE A N 1
ATOM 579 C CA . ILE A 1 69 ? -9.078 -6.319 -1.634 1.00 84.50 69 ILE A CA 1
ATOM 580 C C . ILE A 1 69 ? -10.364 -7.114 -1.910 1.00 84.50 69 ILE A C 1
ATOM 582 O O . ILE A 1 69 ? -11.425 -6.773 -1.392 1.00 84.50 69 ILE A O 1
ATOM 586 N N . ALA A 1 70 ? -10.290 -8.135 -2.767 1.00 85.88 70 ALA A N 1
ATOM 587 C CA . ALA A 1 70 ? -11.443 -8.946 -3.152 1.00 85.88 70 ALA A CA 1
ATOM 588 C C . ALA A 1 70 ? -11.798 -10.053 -2.139 1.00 85.88 70 ALA A C 1
ATOM 590 O O . ALA A 1 70 ? -12.857 -10.666 -2.284 1.00 85.88 70 ALA A O 1
ATOM 591 N N . ALA A 1 71 ? -10.914 -10.332 -1.175 1.00 74.88 71 ALA A N 1
ATOM 592 C CA . ALA A 1 71 ? -11.065 -11.358 -0.141 1.00 74.88 71 ALA A CA 1
ATOM 593 C C . ALA A 1 71 ? -11.789 -10.827 1.106 1.00 74.88 71 ALA A C 1
ATOM 595 O O . ALA A 1 71 ? -12.619 -11.588 1.652 1.00 74.88 71 ALA A O 1
#

pLDDT: mean 79.43, std 10.92, range [39.78, 90.44]

Organism: NCBI:txid2981794

Radius of gyration: 14.09 Å; Cα contacts (8 Å, |Δi|>4): 63; chains: 1; bounding box: 33×26×36 Å

InterPro domains:
  IPR036162 Resolvase-like, N-terminal catalytic domain superfamily [G3DSA:3.40.50.1390] (7-71)
  IPR036162 Resolvase-like, N-terminal catalytic domain superfamily [SSF53041] (9-69)

Nearest PDB structures (f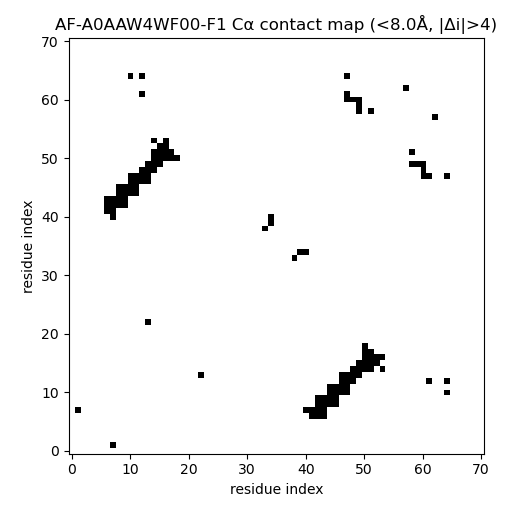oldseek):
  2x7m-assembly1_A  TM=4.948E-01  e=7.220E-01  Methanopyrus kandleri AV19
  6mmp-assembly1_C  TM=4.001E-01  e=1.348E+00  Rattus norvegicus
  6mmp-assembly1_A  TM=4.793E-01  e=3.323E+00  Rattus norvegicus
  6mmw-assembly1_A  TM=4.320E-01  e=7.643E+00  Rattus norvegicus